Protein AF-A0A5K1A622-F1 (afdb_monomer)

Secondary structure (DSSP, 8-state):
-EEEETTEEEEE-PPPPBGGGGTT-TTEEEETTTEEEE-GGGBGGGT-SB------------B-TT--B--SHHHHHHHGGG-HHHHHTTHHHHHHHHHHHH-

Radius of gyration: 18.12 Å; Cα contacts (8 Å, |Δi|>4): 94; chains: 1; bounding box: 43×32×42 Å

Structure (mmCIF, N/CA/C/O backbone):
data_AF-A0A5K1A622-F1
#
_entry.id   AF-A0A5K1A622-F1
#
loop_
_atom_site.group_PDB
_atom_site.id
_atom_site.type_symbol
_atom_site.label_atom_id
_atom_site.label_alt_id
_atom_site.label_comp_id
_atom_site.label_asym_id
_atom_site.label_entity_id
_atom_site.label_seq_id
_atom_site.pdbx_PDB_ins_code
_atom_site.Car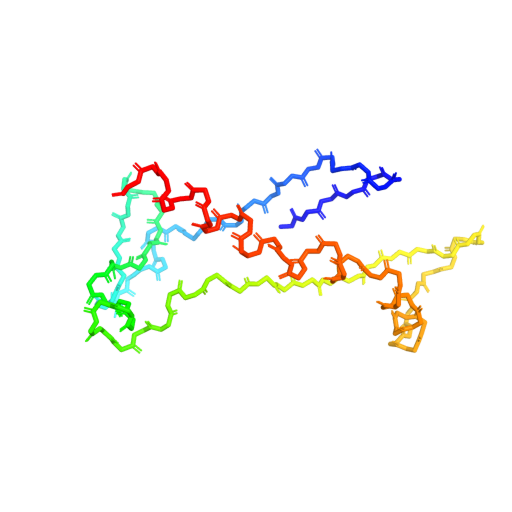tn_x
_atom_site.Cartn_y
_atom_site.Cartn_z
_atom_site.occupancy
_atom_site.B_iso_or_equiv
_atom_si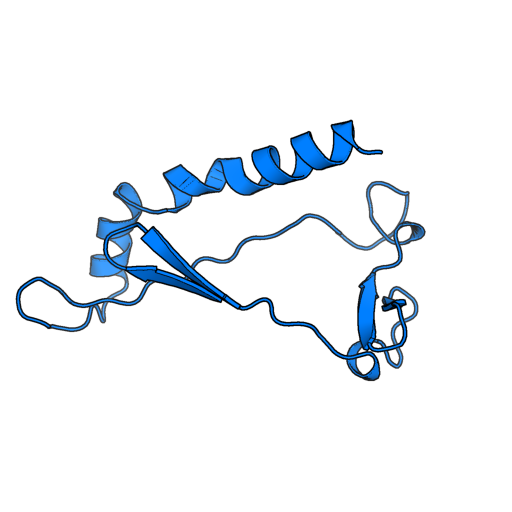te.auth_seq_id
_atom_site.auth_comp_id
_atom_site.auth_asym_id
_atom_site.auth_atom_id
_atom_site.pdbx_PDB_model_num
ATOM 1 N N . VAL A 1 1 ? -0.057 -6.546 -6.946 1.00 70.56 1 VAL A N 1
ATOM 2 C CA . VAL A 1 1 ? 0.964 -6.660 -8.008 1.00 70.56 1 VAL A CA 1
ATOM 3 C C . VAL A 1 1 ? 0.631 -5.657 -9.093 1.00 70.56 1 VAL A C 1
ATOM 5 O O . VAL A 1 1 ? -0.508 -5.633 -9.533 1.00 70.56 1 VAL A O 1
ATOM 8 N N . LEU A 1 2 ? 1.583 -4.806 -9.462 1.00 72.56 2 LEU A N 1
ATOM 9 C CA . LEU A 1 2 ? 1.445 -3.869 -10.575 1.00 72.56 2 LEU A CA 1
ATOM 10 C C . LEU A 1 2 ? 2.355 -4.360 -11.699 1.00 72.56 2 LEU A C 1
ATOM 12 O O . LEU A 1 2 ? 3.555 -4.511 -11.480 1.00 72.56 2 LEU A O 1
ATOM 16 N N . GLU A 1 3 ? 1.792 -4.643 -12.864 1.00 71.94 3 GLU A N 1
ATOM 17 C CA . GLU A 1 3 ? 2.535 -5.100 -14.034 1.00 71.94 3 GLU A CA 1
ATOM 18 C C . GLU A 1 3 ? 2.676 -3.951 -15.023 1.00 71.94 3 GLU A C 1
ATOM 20 O O . GLU A 1 3 ? 1.680 -3.349 -15.425 1.00 71.94 3 GLU A O 1
ATOM 25 N N . PHE A 1 4 ? 3.907 -3.657 -15.433 1.00 69.00 4 PHE A N 1
ATOM 26 C CA . PHE A 1 4 ? 4.200 -2.600 -16.391 1.00 69.00 4 PHE A CA 1
ATOM 27 C C . PHE A 1 4 ? 4.897 -3.178 -17.613 1.00 69.00 4 PHE A C 1
ATOM 29 O O . PHE A 1 4 ? 5.867 -3.921 -17.490 1.00 69.00 4 PHE A O 1
ATOM 36 N N . GLN A 1 5 ? 4.472 -2.749 -18.796 1.00 72.12 5 GLN A N 1
ATOM 37 C CA . GLN A 1 5 ? 5.152 -3.038 -20.051 1.00 72.12 5 GLN A CA 1
ATOM 38 C C . GLN A 1 5 ? 5.649 -1.724 -20.646 1.00 72.12 5 GLN A C 1
ATOM 40 O O . GLN A 1 5 ? 4.861 -0.818 -20.918 1.00 72.12 5 GLN A O 1
ATOM 45 N N . LYS A 1 6 ? 6.973 -1.595 -20.812 1.00 72.62 6 LYS A N 1
ATOM 46 C CA . LYS A 1 6 ? 7.627 -0.368 -21.313 1.00 72.62 6 LYS A CA 1
ATOM 47 C C . LYS A 1 6 ? 7.159 0.905 -20.577 1.00 72.62 6 LYS A C 1
ATOM 49 O O . LYS A 1 6 ? 6.876 1.925 -21.196 1.00 72.62 6 LYS A O 1
ATOM 54 N N . GLY A 1 7 ? 7.023 0.818 -19.252 1.00 64.94 7 GLY A N 1
ATOM 55 C CA . GLY A 1 7 ? 6.583 1.928 -18.398 1.00 64.94 7 GLY A CA 1
ATOM 56 C C . GLY A 1 7 ? 5.073 2.197 -18.384 1.00 64.94 7 GLY A C 1
ATOM 57 O O . GLY A 1 7 ? 4.629 3.069 -17.645 1.00 64.94 7 GLY A O 1
ATOM 58 N N . ARG A 1 8 ? 4.261 1.452 -19.145 1.00 68.25 8 ARG A N 1
ATOM 59 C CA . ARG A 1 8 ? 2.794 1.557 -19.118 1.00 68.25 8 ARG A CA 1
ATOM 60 C C . ARG A 1 8 ? 2.200 0.467 -18.236 1.00 68.25 8 ARG A C 1
ATOM 62 O O . ARG A 1 8 ? 2.494 -0.706 -18.465 1.00 68.25 8 ARG A O 1
ATOM 69 N N . LEU A 1 9 ? 1.366 0.848 -17.266 1.00 71.12 9 LEU A N 1
ATOM 70 C CA . LEU A 1 9 ? 0.627 -0.096 -16.423 1.00 71.12 9 LEU A CA 1
ATOM 71 C C . LEU A 1 9 ? -0.279 -0.955 -17.312 1.00 71.12 9 LEU A C 1
ATOM 73 O O . LEU A 1 9 ? -1.103 -0.415 -18.042 1.00 71.12 9 LEU A O 1
ATOM 77 N N . GLN A 1 10 ? -0.095 -2.269 -17.257 1.00 82.56 10 GLN A N 1
ATOM 78 C CA . GLN A 1 10 ? -0.913 -3.249 -17.968 1.00 82.56 10 GLN A CA 1
ATOM 79 C C . GLN A 1 10 ? -1.941 -3.861 -17.027 1.00 82.56 10 GLN A C 1
ATOM 81 O O . GLN A 1 10 ? -3.129 -3.848 -17.325 1.00 82.56 10 GLN A O 1
ATOM 86 N N . ASN A 1 11 ? -1.494 -4.337 -15.863 1.00 73.62 11 ASN A N 1
ATOM 87 C CA . ASN A 1 11 ? -2.361 -5.007 -14.905 1.00 73.62 11 ASN A CA 1
ATOM 88 C C . ASN A 1 11 ? -2.141 -4.475 -13.490 1.00 73.62 11 ASN A C 1
ATOM 90 O O . ASN A 1 11 ? -1.010 -4.277 -13.039 1.00 73.62 11 ASN A O 1
ATOM 94 N N . LEU A 1 12 ? -3.245 -4.287 -12.768 1.00 78.88 12 LEU A N 1
ATOM 95 C CA . LEU A 1 12 ? -3.261 -3.999 -11.340 1.00 78.88 12 LEU A CA 1
ATOM 96 C C . LEU A 1 12 ? -3.997 -5.134 -10.637 1.00 78.88 12 LEU A C 1
ATOM 98 O O . LEU A 1 12 ? -5.218 -5.236 -10.687 1.00 78.88 12 LEU A O 1
ATOM 102 N N . TYR A 1 13 ? -3.238 -5.982 -9.954 1.00 74.56 13 TYR A N 1
ATOM 103 C CA . TYR A 1 13 ? -3.774 -7.044 -9.116 1.00 74.56 13 TYR A CA 1
ATOM 104 C C . TYR A 1 13 ? -3.783 -6.583 -7.665 1.00 74.56 13 TYR A C 1
ATOM 106 O O . TYR A 1 13 ? -2.727 -6.450 -7.035 1.00 74.56 13 TYR A O 1
ATOM 114 N N . TRP A 1 14 ? -4.969 -6.361 -7.115 1.00 73.06 14 TRP A N 1
ATOM 115 C CA . TRP A 1 14 ? -5.133 -6.092 -5.694 1.00 73.06 14 TRP A CA 1
ATOM 116 C C . TRP A 1 14 ? -5.430 -7.399 -4.961 1.00 73.06 14 TRP A C 1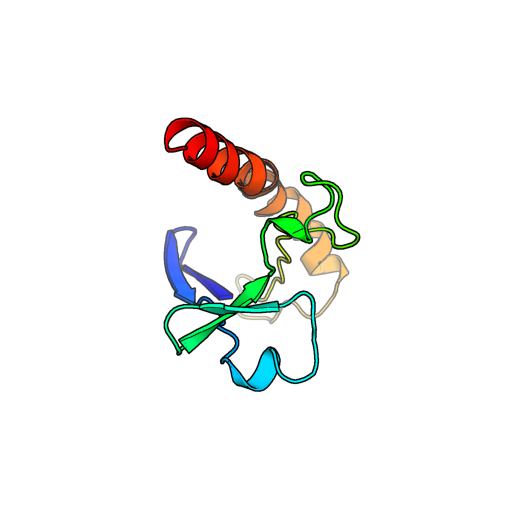
ATOM 118 O O . TRP A 1 14 ? -6.431 -8.059 -5.245 1.00 73.06 14 TRP A O 1
ATOM 128 N N . LYS A 1 15 ? -4.558 -7.797 -4.025 1.00 71.31 15 LYS A N 1
ATOM 129 C CA . LYS A 1 15 ? -4.853 -8.947 -3.168 1.00 71.31 15 LYS A CA 1
ATOM 130 C C . LYS A 1 15 ? -5.917 -8.515 -2.167 1.00 71.31 15 LYS A C 1
ATOM 132 O O . LYS A 1 15 ? -5.683 -7.620 -1.361 1.00 71.31 15 LYS A O 1
ATOM 137 N N . ARG A 1 16 ? -7.075 -9.161 -2.240 1.00 76.62 16 ARG A N 1
ATOM 138 C CA . ARG A 1 16 ? -8.142 -9.023 -1.255 1.00 76.62 16 ARG A CA 1
ATOM 139 C C . ARG A 1 16 ? -8.054 -10.192 -0.293 1.00 76.62 16 ARG A C 1
ATOM 141 O O . ARG A 1 16 ? -7.991 -11.342 -0.725 1.00 76.62 16 ARG A O 1
ATOM 148 N N . ASP A 1 17 ? -8.001 -9.891 0.995 1.00 83.25 17 ASP A N 1
ATOM 149 C CA . ASP A 1 17 ? -8.094 -10.916 2.023 1.00 83.25 17 ASP A CA 1
ATOM 150 C C . ASP A 1 17 ? -9.574 -11.187 2.291 1.00 83.25 17 ASP A C 1
ATOM 152 O O . ASP A 1 17 ? -10.326 -10.264 2.593 1.00 83.25 17 ASP A O 1
ATOM 156 N N . GLY A 1 18 ? -9.996 -12.447 2.177 1.00 90.25 18 GLY A N 1
ATOM 157 C CA . GLY A 1 18 ? -11.379 -12.832 2.448 1.00 90.25 18 GLY A CA 1
ATOM 158 C C . GLY A 1 18 ? -11.748 -12.679 3.926 1.00 90.25 18 GLY A C 1
ATOM 159 O O . GLY A 1 18 ? -10.875 -12.633 4.795 1.00 90.25 18 GLY A O 1
ATOM 160 N N . CYS A 1 19 ? -13.042 -12.684 4.249 1.00 91.12 19 CYS A N 1
ATOM 161 C CA . CYS A 1 19 ? -13.510 -12.526 5.633 1.00 91.12 19 CYS A CA 1
ATOM 162 C C . CYS A 1 19 ? -12.969 -13.565 6.632 1.00 91.12 19 CYS A C 1
ATOM 164 O O . CYS A 1 19 ? -12.887 -13.273 7.825 1.00 91.12 19 CYS A O 1
ATOM 166 N N . ALA A 1 20 ? -12.512 -14.735 6.175 1.00 91.19 20 ALA A N 1
ATOM 167 C CA . ALA A 1 20 ? -11.802 -15.694 7.025 1.00 91.19 20 ALA A CA 1
ATOM 168 C C . ALA A 1 20 ? -10.552 -15.080 7.692 1.00 91.19 20 ALA A C 1
ATOM 170 O O . ALA A 1 20 ? -10.272 -15.359 8.857 1.00 91.19 20 ALA A O 1
ATOM 171 N N . SER A 1 21 ? -9.854 -14.167 7.008 1.00 89.38 21 SER A N 1
ATOM 172 C CA . SER A 1 21 ? -8.664 -13.471 7.518 1.00 89.38 21 SER A CA 1
ATOM 173 C C . SER A 1 21 ? -8.952 -12.515 8.687 1.00 89.38 21 SER A C 1
ATOM 175 O O . SER A 1 21 ? -8.016 -12.116 9.393 1.00 89.38 21 SER A O 1
ATOM 177 N N . CYS A 1 22 ? -10.225 -12.158 8.898 1.00 89.75 22 CYS A N 1
ATOM 178 C CA . CYS A 1 22 ? -10.701 -11.328 10.009 1.00 89.75 22 CYS A CA 1
ATOM 179 C C . CYS A 1 22 ? -11.013 -12.139 11.272 1.00 89.75 22 CYS A C 1
ATOM 181 O O . CYS A 1 22 ? -11.145 -11.554 12.349 1.00 89.75 22 CYS A O 1
ATOM 183 N N . SER A 1 23 ? -11.162 -13.462 11.157 1.00 87.81 23 SER A N 1
ATOM 184 C CA . SER A 1 23 ? -11.583 -14.306 12.274 1.00 87.81 23 SER A CA 1
ATOM 185 C C . SER A 1 23 ? -10.610 -14.197 13.453 1.00 87.81 23 SER A C 1
ATOM 187 O O . SER A 1 23 ? -9.392 -14.170 13.274 1.00 87.81 23 SER A O 1
ATOM 189 N N . GLY A 1 24 ? -11.151 -14.069 14.667 1.00 86.12 24 GLY A N 1
ATOM 190 C CA . GLY A 1 24 ? -10.372 -13.919 15.901 1.00 86.12 24 GLY A CA 1
ATOM 191 C C . GLY A 1 24 ? -9.698 -12.555 16.105 1.00 86.12 24 GLY A C 1
ATOM 192 O O . GLY A 1 24 ? -9.052 -12.353 17.131 1.00 86.12 24 GLY A O 1
ATOM 193 N N . LYS A 1 25 ? -9.848 -11.592 15.182 1.00 87.81 25 LYS A N 1
ATOM 194 C CA . LYS A 1 25 ? -9.220 -10.264 15.289 1.00 87.81 25 LYS A CA 1
ATOM 195 C C . LYS A 1 25 ? -10.262 -9.175 15.543 1.00 87.81 25 LYS A C 1
ATOM 197 O O . LYS A 1 25 ? -10.958 -8.731 14.635 1.00 87.81 25 LYS A O 1
ATOM 202 N N . SER A 1 26 ? -10.314 -8.659 16.770 1.00 86.25 26 SER A N 1
ATOM 203 C CA . SER A 1 26 ? -11.290 -7.633 17.192 1.00 86.25 26 SER A CA 1
ATOM 204 C C . SER A 1 26 ? -11.181 -6.294 16.439 1.00 86.25 26 SER A C 1
ATOM 206 O O . SER A 1 26 ? -12.166 -5.549 16.338 1.00 86.25 26 SER A O 1
ATOM 208 N N . ASN A 1 27 ? -10.000 -6.002 15.884 1.00 88.94 27 ASN A N 1
ATOM 209 C CA . ASN A 1 27 ? -9.716 -4.773 15.141 1.00 88.94 27 ASN A CA 1
ATOM 210 C C . ASN A 1 27 ? -10.211 -4.786 13.688 1.00 88.94 27 ASN A C 1
ATOM 212 O O . ASN A 1 27 ? -10.261 -3.734 13.050 1.00 88.94 27 ASN A O 1
ATOM 216 N N . PHE A 1 28 ? -10.578 -5.958 13.175 1.00 90.50 28 PHE A N 1
ATOM 217 C CA . PHE A 1 28 ? -10.971 -6.139 11.787 1.00 90.50 28 PHE A CA 1
ATOM 218 C C . PHE A 1 28 ? -12.487 -6.345 11.662 1.00 90.50 28 PHE A C 1
ATOM 220 O O . PHE A 1 28 ? -13.186 -6.630 12.639 1.00 90.50 28 PHE A O 1
ATOM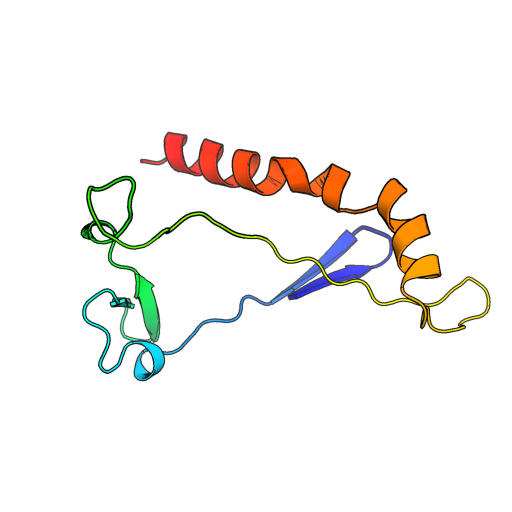 227 N N . VAL A 1 29 ? -13.011 -6.141 10.458 1.00 91.81 29 VAL A N 1
ATOM 228 C CA . VAL A 1 29 ? -14.418 -6.301 10.096 1.00 91.81 29 VAL A CA 1
ATOM 229 C C . VAL A 1 29 ? -14.522 -6.894 8.695 1.00 91.81 29 VAL A C 1
ATOM 231 O O . VAL A 1 29 ? -13.756 -6.539 7.803 1.00 91.81 29 VAL A O 1
ATOM 234 N N . CYS A 1 30 ? -15.474 -7.803 8.511 1.00 91.94 30 CYS A N 1
ATOM 235 C CA . CYS A 1 30 ? -15.841 -8.324 7.201 1.00 91.94 30 CYS A CA 1
ATOM 236 C C . C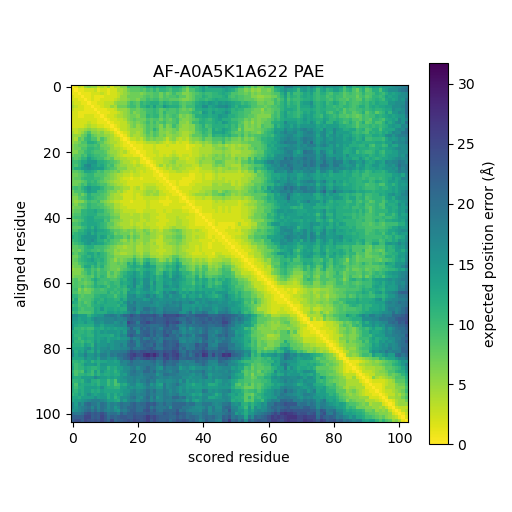YS A 1 30 ? -16.717 -7.287 6.485 1.00 91.94 30 CYS A C 1
ATOM 238 O O . CYS A 1 30 ? -17.880 -7.094 6.837 1.00 91.94 30 CYS A O 1
ATOM 240 N N . LEU A 1 31 ? -16.139 -6.583 5.518 1.00 89.44 31 LEU A N 1
ATOM 241 C CA . LEU A 1 31 ? -16.807 -5.585 4.699 1.00 89.44 31 LEU A CA 1
ATOM 242 C C . LEU A 1 31 ? -17.561 -6.279 3.556 1.00 89.44 31 LEU A C 1
ATOM 244 O O . LEU A 1 31 ? -16.994 -7.092 2.824 1.00 89.44 31 LEU A O 1
ATOM 248 N N . ASN A 1 32 ? -18.851 -5.963 3.413 1.00 88.75 32 ASN A N 1
ATOM 249 C CA . ASN A 1 32 ? -19.738 -6.486 2.363 1.00 88.75 32 ASN A CA 1
ATOM 250 C C . ASN A 1 32 ? -19.788 -8.023 2.256 1.00 88.75 32 ASN A C 1
ATOM 252 O O . ASN A 1 32 ? -20.082 -8.562 1.193 1.00 88.75 32 ASN A O 1
ATOM 256 N N . GLY A 1 33 ? -19.472 -8.746 3.336 1.00 87.56 33 GLY A N 1
ATOM 257 C CA . GLY A 1 33 ? -19.432 -10.211 3.319 1.00 87.56 33 GLY A CA 1
ATOM 258 C C . GLY A 1 33 ? -18.264 -10.812 2.523 1.00 87.56 33 GLY A C 1
ATOM 259 O O . GLY A 1 33 ? -18.212 -12.030 2.373 1.00 87.56 33 GLY A O 1
ATOM 260 N N . GLN A 1 34 ? -17.344 -9.993 2.004 1.00 88.06 34 GLN A N 1
ATOM 261 C CA . GLN A 1 34 ? -16.298 -10.434 1.077 1.00 88.06 34 GLN A CA 1
ATOM 262 C C . GLN A 1 34 ? -14.897 -10.116 1.586 1.00 88.06 34 GLN A C 1
ATOM 264 O O . GLN A 1 34 ? -14.061 -11.015 1.664 1.00 88.06 34 GLN A O 1
ATOM 269 N N . ASP A 1 35 ? -14.656 -8.865 1.975 1.00 89.44 35 ASP A N 1
ATOM 270 C CA . ASP A 1 35 ? -13.307 -8.353 2.191 1.00 89.44 35 ASP A CA 1
ATOM 271 C C . ASP A 1 35 ? -13.028 -8.119 3.675 1.00 89.44 35 ASP A C 1
ATOM 273 O O . ASP A 1 35 ? -13.834 -7.547 4.406 1.00 89.44 35 ASP A O 1
ATOM 277 N N . CYS A 1 36 ? -11.858 -8.537 4.141 1.00 90.56 36 CYS A N 1
ATOM 278 C CA . CYS A 1 36 ? -11.410 -8.257 5.491 1.00 90.56 36 CYS A CA 1
ATOM 279 C C . CYS A 1 36 ? -10.762 -6.868 5.570 1.00 90.56 36 CYS A C 1
ATOM 281 O O . CYS A 1 36 ? -9.725 -6.623 4.956 1.00 90.56 36 CYS A O 1
ATOM 283 N N . ALA A 1 37 ? -11.353 -5.966 6.351 1.00 89.25 37 ALA A N 1
ATOM 284 C CA . ALA A 1 37 ? -10.907 -4.583 6.500 1.00 89.25 37 ALA A CA 1
ATOM 285 C C . ALA A 1 37 ? -10.620 -4.226 7.964 1.00 89.25 37 ALA A C 1
ATOM 287 O O . ALA A 1 37 ? -11.116 -4.869 8.888 1.00 89.25 37 ALA A O 1
ATOM 288 N N . ILE A 1 38 ? -9.832 -3.175 8.195 1.00 89.50 38 ILE A N 1
ATOM 289 C CA . ILE A 1 38 ? -9.608 -2.618 9.536 1.00 89.50 38 ILE A CA 1
ATOM 290 C C . ILE A 1 38 ? -10.727 -1.622 9.849 1.00 89.50 38 ILE A C 1
ATOM 292 O O . ILE A 1 38 ? -11.067 -0.775 9.023 1.00 89.50 38 ILE A O 1
ATOM 296 N N . LYS A 1 39 ? -11.295 -1.698 11.057 1.00 88.25 39 LYS A N 1
ATOM 297 C CA . LYS A 1 39 ? -12.267 -0.702 11.529 1.00 88.25 39 LYS A CA 1
ATOM 298 C C . LYS A 1 39 ? -11.573 0.653 11.671 1.00 88.25 39 LYS A C 1
ATOM 300 O O . LYS A 1 39 ? -10.567 0.742 12.370 1.00 88.25 39 LYS A O 1
ATOM 305 N N . GLN A 1 40 ? -12.142 1.714 11.098 1.00 85.62 40 GLN A N 1
ATOM 306 C CA . GLN A 1 40 ? -11.556 3.061 11.181 1.00 85.62 40 GLN A CA 1
ATOM 307 C C . GLN A 1 40 ? -11.300 3.511 12.628 1.00 85.62 40 GLN A C 1
ATOM 309 O O . GLN A 1 40 ? -10.237 4.045 12.916 1.00 85.62 40 GLN A O 1
ATOM 314 N N . SER A 1 41 ? -12.199 3.194 13.568 1.00 87.88 41 SER A N 1
ATOM 315 C CA . SER A 1 41 ? -12.039 3.499 15.002 1.00 87.88 41 SER A CA 1
ATOM 316 C C . SER A 1 41 ? -10.855 2.800 15.684 1.00 87.88 41 SER A C 1
ATOM 318 O O . SER A 1 41 ? -10.546 3.072 16.840 1.00 87.88 41 SER A O 1
ATOM 320 N N . LYS A 1 42 ? -10.196 1.859 15.001 1.00 91.19 42 LYS A N 1
ATOM 321 C CA . LYS A 1 42 ? -9.002 1.162 15.491 1.00 91.19 42 LYS A CA 1
ATOM 322 C C . LYS A 1 42 ? -7.710 1.720 14.904 1.00 91.19 42 LYS A C 1
ATOM 324 O O . LYS A 1 42 ? -6.638 1.317 15.357 1.00 91.19 42 LYS A O 1
ATOM 329 N N . CYS A 1 43 ? -7.804 2.665 13.974 1.00 89.94 43 CYS A N 1
ATOM 330 C CA . CYS A 1 43 ? -6.666 3.357 13.394 1.00 89.94 43 CYS A CA 1
ATOM 331 C C . CYS A 1 43 ? -6.085 4.409 14.353 1.00 89.94 43 CYS A C 1
ATOM 333 O O . CYS A 1 43 ? -6.827 5.092 15.058 1.00 89.94 43 CYS A O 1
ATOM 335 N N . LYS A 1 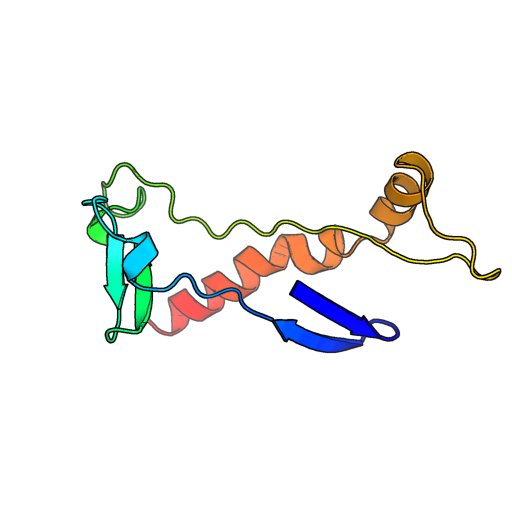44 ? -4.756 4.576 14.366 1.00 90.12 44 LYS A N 1
ATOM 336 C CA . LYS A 1 44 ? -4.030 5.521 15.240 1.00 90.12 44 LYS A CA 1
ATOM 337 C C . LYS A 1 44 ? -4.494 6.968 15.116 1.00 90.12 44 LYS A C 1
ATOM 339 O O . LYS A 1 44 ? -4.621 7.655 16.121 1.00 90.12 44 LYS A O 1
ATOM 344 N N . ASN A 1 45 ? -4.805 7.414 13.903 1.00 83.19 45 ASN A N 1
ATOM 345 C CA . ASN A 1 45 ? -5.356 8.747 13.643 1.00 83.19 45 ASN A CA 1
ATOM 346 C C . ASN A 1 45 ? -6.779 8.954 14.201 1.00 83.19 45 ASN A C 1
ATOM 348 O O . ASN A 1 45 ? -7.251 10.082 14.231 1.00 83.19 45 ASN A O 1
ATOM 352 N N . GLN A 1 46 ? -7.443 7.885 14.646 1.00 86.25 46 GLN A N 1
ATOM 353 C CA . GLN A 1 46 ? -8.775 7.878 15.259 1.00 86.25 46 GLN A CA 1
ATOM 354 C C . GLN A 1 46 ? -8.719 7.424 16.735 1.00 86.25 46 GLN A C 1
ATOM 356 O O . GLN A 1 46 ? -9.726 7.002 17.297 1.00 86.25 46 GLN A O 1
ATOM 361 N N . GLY A 1 47 ? -7.536 7.458 17.368 1.00 85.25 47 GLY A N 1
ATOM 362 C CA . GLY A 1 47 ? -7.341 7.072 18.774 1.00 85.25 47 GLY A CA 1
ATOM 363 C C . GLY A 1 47 ? -7.182 5.566 19.024 1.00 85.25 47 GLY A C 1
ATOM 364 O O . GLY A 1 47 ? -7.177 5.128 20.173 1.00 85.25 47 GLY A O 1
ATOM 365 N N . GLY A 1 48 ? -7.052 4.757 17.970 1.00 89.12 48 GLY A N 1
ATOM 366 C CA . GLY A 1 48 ? -6.847 3.313 18.072 1.00 89.12 48 GLY A CA 1
ATOM 367 C C . GLY A 1 48 ? -5.372 2.873 18.092 1.00 89.12 48 GLY A C 1
ATOM 368 O O . GLY A 1 48 ? -4.466 3.673 17.874 1.00 89.12 48 GLY A O 1
ATOM 369 N N . PRO A 1 49 ? -5.089 1.581 18.335 1.00 89.56 49 PRO A N 1
ATOM 370 C CA . PRO A 1 49 ? -3.714 1.084 18.442 1.00 89.56 49 PRO A CA 1
ATOM 371 C C . PRO A 1 49 ? -3.063 0.714 17.093 1.00 89.56 49 PRO A C 1
ATOM 373 O O . PRO A 1 49 ? -1.853 0.488 17.042 1.00 89.56 49 PRO A O 1
ATOM 376 N N . VAL A 1 50 ? -3.830 0.619 15.999 1.00 86.62 50 VAL A N 1
ATOM 377 C CA . VAL A 1 50 ? -3.366 0.072 14.711 1.00 86.62 50 VAL A CA 1
ATOM 378 C C . VAL A 1 50 ? -2.904 1.183 13.771 1.00 86.62 50 VAL A C 1
ATOM 380 O O . VAL A 1 50 ? -3.603 2.173 13.577 1.00 86.62 50 VAL A O 1
ATOM 383 N N . ASP A 1 51 ? -1.737 1.030 13.146 1.00 85.12 51 ASP A N 1
ATOM 384 C CA . ASP A 1 51 ? -1.342 1.920 12.051 1.00 85.12 51 ASP A CA 1
ATOM 385 C C . ASP A 1 51 ? -2.086 1.530 10.765 1.00 85.12 51 ASP A C 1
ATOM 387 O O . ASP A 1 51 ? -1.861 0.456 10.213 1.00 85.12 51 ASP A O 1
ATOM 391 N N . CYS A 1 52 ? -2.989 2.399 10.311 1.00 83.31 52 CYS A N 1
ATOM 392 C CA . CYS A 1 52 ? -3.756 2.222 9.074 1.00 83.31 52 CYS A CA 1
ATOM 393 C C . CYS A 1 52 ? -3.146 2.976 7.884 1.00 83.31 52 CYS A C 1
ATOM 395 O O . CYS A 1 52 ? -3.811 3.179 6.869 1.00 83.31 52 CYS A O 1
ATOM 397 N N . SER A 1 53 ? -1.900 3.435 8.005 1.00 76.31 53 SER A N 1
ATOM 398 C CA . SER A 1 53 ? -1.195 4.086 6.908 1.00 76.31 53 SER A CA 1
ATOM 399 C C . SER A 1 53 ? -1.027 3.139 5.723 1.00 76.31 53 SER A C 1
ATOM 401 O O . SER A 1 53 ? -0.579 2.004 5.875 1.00 76.31 53 SER A O 1
ATOM 403 N N . LEU A 1 54 ? -1.300 3.638 4.515 1.00 71.81 54 LEU A N 1
ATOM 404 C CA . LEU A 1 54 ? -0.964 2.922 3.288 1.00 71.81 54 LEU A CA 1
ATOM 405 C C . LEU A 1 54 ? 0.562 2.741 3.201 1.00 71.81 54 LEU A C 1
ATOM 407 O O . LEU A 1 54 ? 1.308 3.727 3.178 1.00 71.81 54 LEU A O 1
ATOM 411 N N . GLY A 1 55 ? 1.011 1.488 3.146 1.00 65.56 55 GLY A N 1
ATOM 412 C CA . GLY A 1 55 ? 2.390 1.107 2.854 1.00 65.56 55 GLY A CA 1
ATOM 413 C C . GLY A 1 55 ? 2.484 0.504 1.455 1.00 65.56 55 GLY A C 1
ATOM 414 O O . GLY A 1 55 ? 1.713 -0.388 1.114 1.00 65.56 55 GLY A O 1
ATOM 415 N N . ILE A 1 56 ? 3.426 0.980 0.642 1.00 66.12 56 ILE A N 1
ATOM 416 C CA . ILE A 1 56 ? 3.683 0.438 -0.697 1.00 66.12 56 ILE A CA 1
ATOM 417 C C . ILE A 1 56 ? 5.020 -0.299 -0.651 1.00 66.12 56 ILE A C 1
ATOM 419 O O . ILE A 1 56 ? 6.061 0.308 -0.409 1.00 66.12 56 ILE A O 1
ATOM 423 N N . GLN A 1 57 ? 4.991 -1.609 -0.891 1.00 62.44 57 GLN A N 1
ATOM 424 C CA . GLN A 1 57 ? 6.192 -2.419 -1.077 1.00 62.44 57 GLN A CA 1
ATOM 425 C C . GLN A 1 57 ? 6.403 -2.648 -2.574 1.00 62.44 57 GLN A C 1
ATOM 427 O O . GLN A 1 57 ? 5.534 -3.187 -3.257 1.00 62.44 57 GLN A O 1
ATOM 432 N N . LEU A 1 58 ? 7.554 -2.211 -3.085 1.00 64.12 58 LEU A N 1
ATOM 433 C CA . LEU A 1 58 ? 7.957 -2.405 -4.475 1.00 64.12 58 LEU A CA 1
ATOM 434 C C . LEU A 1 58 ? 9.030 -3.494 -4.527 1.00 64.12 58 LEU A C 1
ATOM 436 O O . LEU A 1 58 ? 10.003 -3.442 -3.778 1.00 64.12 58 LEU A O 1
ATOM 440 N N . THR A 1 59 ? 8.853 -4.458 -5.425 1.00 63.34 59 THR A N 1
ATOM 441 C CA . THR A 1 59 ? 9.859 -5.472 -5.755 1.00 63.34 59 THR A CA 1
ATOM 442 C C . THR A 1 59 ? 10.174 -5.388 -7.245 1.00 63.34 59 THR A C 1
ATOM 444 O O . THR A 1 59 ? 9.290 -5.062 -8.041 1.00 63.34 59 THR A O 1
ATOM 447 N N . PHE A 1 60 ? 11.430 -5.632 -7.615 1.00 66.75 60 PHE A N 1
ATOM 448 C CA . PHE A 1 60 ? 11.908 -5.520 -8.991 1.00 66.75 60 PHE A CA 1
ATOM 449 C C . PHE A 1 60 ? 12.311 -6.896 -9.503 1.00 66.75 60 PHE A C 1
ATOM 451 O O . PHE A 1 60 ? 12.996 -7.648 -8.818 1.00 66.75 60 PHE A O 1
ATOM 458 N N . SER A 1 61 ? 11.903 -7.194 -10.728 1.00 67.94 61 SER A N 1
ATOM 459 C CA . SER A 1 61 ? 12.404 -8.323 -11.502 1.00 67.94 61 SER A CA 1
ATOM 460 C C . SER A 1 61 ? 12.482 -7.883 -12.958 1.00 67.94 61 SER A C 1
ATOM 462 O O . SER A 1 61 ? 11.706 -7.031 -13.395 1.00 67.94 61 SER A O 1
ATOM 464 N N . GLY A 1 62 ? 13.460 -8.394 -13.690 1.00 73.00 62 GLY A N 1
ATOM 465 C CA . GLY A 1 62 ? 13.674 -8.012 -15.075 1.00 73.00 62 GLY A CA 1
ATOM 466 C C . GLY A 1 62 ? 14.915 -8.669 -15.646 1.00 73.00 62 GLY A C 1
ATOM 467 O O . GLY A 1 62 ? 15.653 -9.354 -14.936 1.00 73.00 62 GLY A O 1
ATOM 468 N N . THR A 1 63 ? 15.128 -8.438 -16.934 1.00 76.44 63 THR A N 1
ATOM 469 C CA . THR A 1 63 ? 16.311 -8.884 -17.660 1.00 76.44 63 THR A CA 1
ATOM 470 C C . THR A 1 63 ? 17.035 -7.696 -18.281 1.00 76.44 63 THR A C 1
ATOM 472 O O . THR A 1 63 ? 16.413 -6.670 -18.569 1.00 76.44 63 THR A O 1
ATOM 475 N N . ASP A 1 64 ? 18.336 -7.824 -18.513 1.00 76.06 64 ASP A N 1
ATOM 476 C CA . ASP A 1 64 ? 19.097 -6.843 -19.283 1.00 76.06 64 ASP A CA 1
ATOM 477 C C . ASP A 1 64 ? 18.808 -6.937 -20.802 1.00 76.06 64 ASP A C 1
ATOM 479 O O . ASP A 1 64 ? 17.951 -7.702 -21.257 1.00 76.06 64 ASP A O 1
ATOM 483 N N . LYS A 1 65 ? 19.535 -6.152 -21.613 1.00 80.69 65 LYS A N 1
ATOM 484 C CA . LYS A 1 65 ? 19.406 -6.148 -23.086 1.00 80.69 65 LYS A CA 1
ATOM 485 C C . LYS A 1 65 ? 19.787 -7.480 -23.753 1.00 80.69 65 LYS A C 1
ATOM 487 O O . LYS A 1 65 ? 19.503 -7.662 -24.933 1.00 80.69 65 LYS A O 1
ATOM 492 N N . HIS A 1 66 ? 20.451 -8.371 -23.022 1.00 87.38 66 HIS A N 1
ATOM 493 C CA . HIS A 1 66 ? 20.856 -9.706 -23.451 1.00 87.38 66 HIS A CA 1
ATOM 494 C C . HIS A 1 66 ? 19.965 -10.801 -22.849 1.00 87.38 66 HIS A C 1
ATOM 496 O O . HIS A 1 66 ? 20.305 -11.977 -22.938 1.00 87.38 66 HIS A O 1
ATOM 502 N N . TYR A 1 67 ? 18.817 -10.429 -22.271 1.00 78.88 67 TYR A N 1
ATOM 503 C CA . TYR A 1 67 ? 17.872 -11.336 -21.617 1.00 78.88 67 TYR A CA 1
ATOM 504 C C . TYR A 1 67 ? 18.430 -12.043 -20.370 1.00 78.88 67 TYR A C 1
ATOM 506 O O . TYR A 1 67 ? 17.839 -13.014 -19.897 1.00 78.88 67 TYR A O 1
ATOM 514 N N . ALA A 1 68 ? 19.522 -11.545 -19.783 1.00 81.81 68 ALA A N 1
ATOM 515 C CA . ALA A 1 68 ? 20.046 -12.072 -18.530 1.00 81.81 68 ALA A CA 1
ATOM 516 C C . ALA A 1 68 ? 19.220 -11.545 -17.352 1.00 81.81 68 ALA A C 1
ATOM 518 O O . ALA A 1 68 ? 19.023 -10.337 -17.217 1.00 81.81 68 ALA A O 1
ATOM 519 N N . ALA A 1 69 ? 18.723 -12.449 -16.503 1.00 81.06 69 ALA A N 1
ATOM 520 C CA . ALA A 1 69 ? 17.961 -12.083 -15.314 1.00 81.06 69 ALA A CA 1
ATOM 521 C C . ALA A 1 69 ? 18.822 -11.283 -14.327 1.00 81.06 69 ALA A C 1
ATOM 523 O O . ALA A 1 69 ? 19.955 -11.658 -14.023 1.00 81.06 69 ALA A O 1
ATOM 524 N N . LEU A 1 70 ? 18.253 -10.199 -13.802 1.00 76.50 70 LEU A N 1
ATOM 525 C CA . LEU A 1 70 ? 18.871 -9.380 -12.763 1.00 76.50 70 LEU A CA 1
ATOM 526 C C . LEU A 1 70 ? 18.812 -10.146 -11.436 1.00 76.50 70 LEU A C 1
ATOM 528 O O . LEU A 1 70 ? 17.793 -10.126 -10.745 1.00 76.50 70 LEU A O 1
ATOM 532 N N . ASN A 1 71 ? 19.891 -10.854 -11.107 1.00 69.75 71 ASN A N 1
ATOM 533 C CA . ASN A 1 71 ? 19.934 -11.785 -9.977 1.00 69.75 71 ASN A CA 1
ATOM 534 C C . ASN A 1 71 ? 20.661 -11.224 -8.751 1.00 69.75 71 ASN 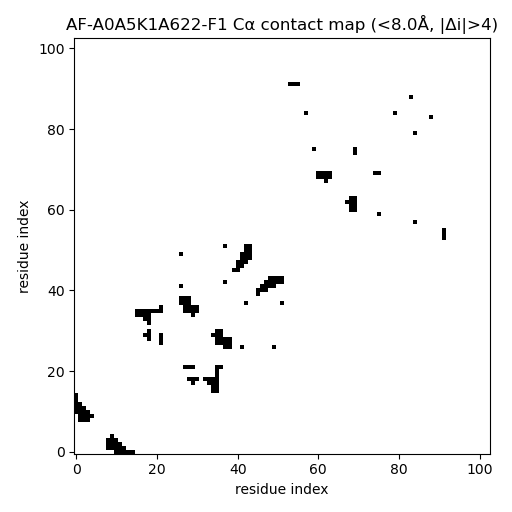A C 1
ATOM 536 O O . ASN A 1 71 ? 20.555 -11.799 -7.667 1.00 69.75 71 ASN A O 1
ATOM 540 N N . SER A 1 72 ? 21.395 -10.114 -8.878 1.00 72.75 72 SER A N 1
ATOM 541 C CA . SER A 1 72 ? 22.086 -9.510 -7.740 1.00 72.75 72 SER A CA 1
ATOM 542 C C . SER A 1 72 ? 21.368 -8.269 -7.212 1.00 72.75 72 SER A C 1
ATOM 544 O O . SER A 1 72 ? 20.874 -7.413 -7.951 1.00 72.75 72 SER A O 1
ATOM 546 N N . TRP A 1 73 ? 21.386 -8.113 -5.886 1.00 65.06 73 TRP A N 1
ATOM 547 C CA . TRP A 1 73 ? 20.889 -6.901 -5.236 1.00 65.06 73 TRP A CA 1
ATOM 548 C C . TRP A 1 73 ? 21.62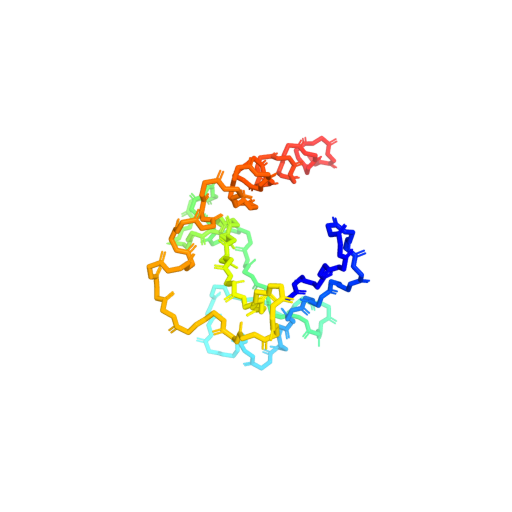0 -5.639 -5.730 1.00 65.06 73 TRP A C 1
ATOM 550 O O . TRP A 1 73 ? 21.042 -4.558 -5.696 1.00 65.06 73 TRP A O 1
ATOM 560 N N . TYR A 1 74 ? 22.873 -5.767 -6.189 1.00 67.50 74 TYR A N 1
ATOM 561 C CA . TYR A 1 74 ? 23.709 -4.663 -6.668 1.00 67.50 74 TYR A CA 1
ATOM 562 C C . TYR A 1 74 ? 23.227 -4.131 -8.023 1.00 67.50 74 TYR A C 1
ATOM 564 O O . TYR A 1 74 ? 23.094 -2.919 -8.198 1.00 67.50 74 TYR A O 1
ATOM 572 N N . GLU A 1 75 ? 22.891 -5.030 -8.951 1.00 70.31 75 GLU A N 1
ATOM 573 C CA . GLU A 1 75 ? 22.269 -4.682 -10.235 1.00 70.31 75 GLU A CA 1
ATOM 574 C C . GLU A 1 75 ? 20.918 -3.990 -10.009 1.00 70.31 75 GLU A C 1
ATOM 576 O O . GLU A 1 75 ? 20.652 -2.927 -10.572 1.00 70.31 75 GLU A O 1
ATOM 581 N N . VAL A 1 76 ? 20.105 -4.519 -9.087 1.00 67.25 76 VAL A N 1
ATOM 582 C CA . VAL A 1 76 ? 18.824 -3.912 -8.691 1.00 67.25 76 VAL A CA 1
ATOM 583 C C . VAL A 1 76 ? 19.024 -2.558 -7.990 1.00 67.25 76 VAL A C 1
ATOM 585 O O . VAL A 1 76 ? 18.267 -1.615 -8.228 1.00 67.25 76 VAL A O 1
ATOM 588 N N . LYS A 1 77 ? 20.062 -2.406 -7.155 1.00 71.00 77 LYS A N 1
ATOM 589 C CA . LYS A 1 77 ? 20.390 -1.145 -6.465 1.00 71.00 77 LYS A CA 1
ATOM 590 C C . LYS A 1 77 ? 20.738 -0.037 -7.456 1.00 71.00 77 LYS A C 1
ATOM 592 O O . LYS A 1 77 ? 20.297 1.092 -7.266 1.00 71.00 77 LYS A O 1
ATOM 597 N N . ASN A 1 78 ? 21.469 -0.349 -8.522 1.00 70.88 78 ASN A N 1
ATOM 598 C CA . ASN A 1 78 ? 21.804 0.623 -9.564 1.00 70.88 78 ASN A CA 1
ATOM 599 C C . ASN A 1 78 ? 20.583 1.035 -10.397 1.00 70.88 78 ASN A C 1
ATOM 601 O O . ASN A 1 78 ? 20.544 2.145 -10.917 1.00 70.88 78 ASN A O 1
ATOM 605 N N . LEU A 1 79 ? 19.543 0.200 -10.466 1.00 66.81 79 LEU A N 1
ATOM 606 C CA . LEU A 1 79 ? 18.245 0.589 -11.026 1.00 66.81 79 LEU A CA 1
ATOM 607 C C . LEU A 1 79 ? 17.408 1.426 -10.052 1.00 66.81 79 LEU A C 1
ATOM 609 O O . LEU A 1 79 ? 16.475 2.109 -10.473 1.00 66.81 79 LEU A O 1
ATOM 613 N N . LYS A 1 80 ? 17.765 1.453 -8.760 1.00 62.38 80 LYS A N 1
ATOM 614 C CA . LYS A 1 80 ? 17.065 2.251 -7.749 1.00 62.38 80 LYS A CA 1
ATOM 615 C C . LYS A 1 80 ? 17.108 3.755 -8.048 1.00 62.38 80 LYS A C 1
ATOM 617 O O . LYS A 1 80 ? 16.156 4.459 -7.730 1.00 62.38 80 LYS A O 1
ATOM 622 N N . GLN A 1 81 ? 18.157 4.256 -8.701 1.00 59.88 81 GLN A N 1
ATOM 623 C CA . GLN A 1 81 ? 18.244 5.668 -9.112 1.00 59.88 81 GLN A CA 1
ATOM 624 C C . GLN A 1 81 ? 17.231 6.041 -10.209 1.00 59.88 81 GLN A C 1
ATOM 626 O O . GLN A 1 81 ? 16.765 7.172 -10.260 1.00 59.88 81 GLN A O 1
ATOM 631 N N . TYR A 1 82 ? 16.834 5.066 -11.030 1.00 59.59 82 TYR A N 1
ATOM 632 C CA . TYR A 1 82 ? 15.742 5.177 -12.000 1.00 59.59 82 TYR A CA 1
ATOM 633 C C . TYR A 1 82 ? 14.419 4.675 -11.420 1.00 59.59 82 TYR A C 1
ATOM 635 O O . TYR A 1 82 ? 13.445 4.490 -12.151 1.00 59.59 82 TYR A O 1
ATOM 643 N N . SER A 1 83 ? 14.387 4.359 -10.120 1.00 57.12 83 SER A N 1
ATOM 644 C CA . SER A 1 83 ? 13.277 3.594 -9.590 1.00 57.12 83 SER A CA 1
ATOM 645 C C . SER A 1 83 ? 11.994 4.385 -9.602 1.00 57.12 83 SER A C 1
ATOM 647 O O . SER A 1 83 ? 11.905 5.560 -9.248 1.00 57.12 83 SER A O 1
ATOM 649 N N . LEU A 1 84 ? 10.960 3.598 -9.832 1.00 56.94 84 LEU A N 1
ATOM 650 C CA . LEU A 1 84 ? 9.594 3.855 -9.451 1.00 56.94 84 LEU A CA 1
ATOM 651 C C . LEU A 1 84 ? 9.432 4.367 -8.002 1.00 56.94 84 LEU A C 1
ATOM 653 O O . LEU A 1 84 ? 8.377 4.901 -7.709 1.00 56.94 84 LEU A O 1
ATOM 657 N N . TYR A 1 85 ? 10.428 4.289 -7.099 1.00 60.78 85 TYR A N 1
ATOM 658 C CA . TYR A 1 85 ? 10.365 5.016 -5.822 1.00 60.78 85 TYR A CA 1
ATOM 659 C C . TYR A 1 85 ? 10.310 6.529 -6.041 1.00 60.78 85 TYR A C 1
ATOM 661 O O . TYR A 1 85 ? 9.506 7.180 -5.401 1.00 60.78 85 TYR A O 1
ATOM 669 N N . GLY A 1 86 ? 11.091 7.109 -6.957 1.00 61.88 86 GLY A N 1
ATOM 670 C CA . GLY A 1 86 ? 10.956 8.532 -7.292 1.00 61.88 86 GLY A CA 1
ATOM 671 C C . GLY A 1 86 ? 9.589 8.863 -7.905 1.00 61.88 86 GLY A C 1
ATOM 672 O O . GLY A 1 86 ? 9.026 9.915 -7.625 1.00 61.88 86 GLY A O 1
ATOM 673 N N . LEU A 1 87 ? 9.024 7.932 -8.684 1.00 62.97 87 LEU A N 1
ATOM 674 C CA . LEU A 1 87 ? 7.710 8.081 -9.323 1.00 62.97 87 LEU A CA 1
ATOM 675 C C . LEU A 1 87 ? 6.533 7.853 -8.356 1.00 62.97 87 LEU A C 1
ATOM 677 O O . LEU A 1 87 ? 5.472 8.444 -8.537 1.00 62.97 87 LEU A O 1
ATOM 681 N N . TYR A 1 88 ? 6.704 7.017 -7.327 1.00 61.59 88 TYR A N 1
ATOM 682 C CA . TYR A 1 88 ? 5.640 6.588 -6.414 1.00 61.59 88 TYR A CA 1
ATOM 683 C C . TYR A 1 88 ? 5.865 6.955 -4.947 1.00 61.59 88 TYR A C 1
ATOM 685 O O . TYR A 1 88 ? 4.993 6.684 -4.125 1.00 61.59 88 TYR A O 1
ATOM 693 N N . SER A 1 89 ? 6.966 7.611 -4.584 1.00 67.62 89 SER A N 1
ATOM 694 C CA . SER A 1 89 ? 7.171 8.165 -3.235 1.00 67.62 89 SER A CA 1
ATOM 695 C C . SER A 1 89 ? 6.031 9.114 -2.873 1.00 67.62 89 SER A C 1
ATOM 697 O O . SER A 1 89 ? 5.503 9.068 -1.764 1.00 67.62 89 SER A O 1
ATOM 699 N N . ASN A 1 90 ? 5.578 9.887 -3.861 1.00 65.31 90 ASN A N 1
ATOM 700 C CA . ASN A 1 90 ? 4.422 10.762 -3.754 1.00 65.31 90 ASN A CA 1
ATOM 701 C C . ASN A 1 90 ? 3.086 10.047 -3.982 1.00 65.31 90 ASN A C 1
ATOM 703 O O . ASN A 1 90 ? 2.062 10.640 -3.677 1.00 65.31 90 ASN A O 1
ATOM 707 N N . LEU A 1 91 ? 3.051 8.792 -4.453 1.00 69.62 91 LEU A N 1
ATOM 708 C CA . LEU A 1 91 ? 1.796 8.084 -4.748 1.00 69.62 91 LEU A CA 1
ATOM 709 C C . LEU A 1 91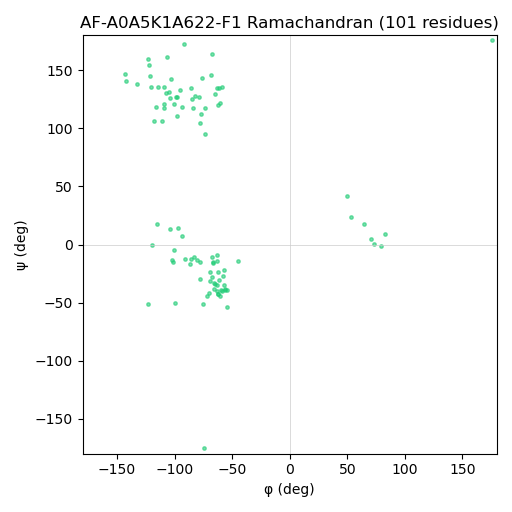 ? 0.904 7.982 -3.513 1.00 69.62 91 LEU A C 1
ATOM 711 O O . LEU A 1 91 ? -0.301 8.180 -3.625 1.00 69.62 91 LEU A O 1
ATOM 715 N N . LYS A 1 92 ? 1.493 7.729 -2.334 1.00 66.50 92 LYS A N 1
ATOM 716 C CA . LYS A 1 92 ? 0.751 7.758 -1.067 1.00 66.50 92 LYS A CA 1
ATOM 717 C C . LYS A 1 92 ? 0.032 9.097 -0.912 1.00 66.50 92 LYS A C 1
ATOM 719 O O . LYS A 1 92 ? -1.182 9.098 -0.766 1.00 66.50 92 LYS A O 1
ATOM 724 N N . ASN A 1 93 ? 0.767 10.205 -1.028 1.00 68.56 93 ASN A N 1
ATOM 725 C CA . ASN A 1 93 ? 0.217 11.555 -0.915 1.00 68.56 93 ASN A CA 1
ATOM 726 C C . ASN A 1 93 ? -0.814 11.854 -2.011 1.00 68.56 93 ASN A C 1
ATOM 728 O O . ASN A 1 93 ? -1.859 12.403 -1.692 1.00 68.56 93 ASN A O 1
ATOM 732 N N . SER A 1 94 ? -0.561 11.468 -3.266 1.00 67.88 94 SER A N 1
ATOM 733 C CA . SER A 1 94 ? -1.472 11.668 -4.400 1.00 67.88 94 SER A CA 1
ATOM 734 C C . SER A 1 94 ? -2.778 10.887 -4.263 1.00 67.88 94 SER A C 1
ATOM 736 O O . SER A 1 94 ? -3.814 11.373 -4.701 1.00 67.88 94 SER A O 1
ATOM 738 N N . LEU A 1 95 ? -2.746 9.698 -3.655 1.00 66.38 95 LEU A N 1
ATOM 739 C CA . LEU A 1 95 ? -3.949 8.922 -3.362 1.00 66.38 95 LEU A CA 1
ATOM 740 C C . LEU A 1 95 ? -4.702 9.527 -2.173 1.00 66.38 95 LEU A C 1
ATOM 742 O O . LEU A 1 95 ? -5.891 9.810 -2.287 1.00 66.38 95 LEU A O 1
ATOM 746 N N . THR A 1 96 ? -4.034 9.780 -1.042 1.00 64.88 96 THR A N 1
ATOM 747 C CA . THR A 1 96 ? -4.719 10.291 0.159 1.00 64.88 96 THR A CA 1
ATOM 748 C C . THR A 1 96 ? -5.216 11.727 0.022 1.00 64.88 96 THR A C 1
ATOM 750 O O . THR A 1 96 ? -6.250 12.049 0.598 1.00 64.88 96 THR A O 1
ATOM 753 N N . SER A 1 97 ? -4.541 12.593 -0.743 1.00 64.94 97 SER A N 1
ATOM 754 C CA . SER A 1 97 ? -5.016 13.966 -0.962 1.00 64.94 97 SER A CA 1
ATOM 755 C C . SER A 1 97 ? -6.323 14.006 -1.750 1.00 64.94 97 SER A C 1
ATOM 757 O O . SER A 1 97 ? -7.162 14.857 -1.480 1.00 64.94 97 SER A O 1
ATOM 759 N N . GLN A 1 98 ? -6.529 13.066 -2.678 1.00 59.81 98 GLN A N 1
ATOM 760 C CA . GLN A 1 98 ? -7.799 12.941 -3.388 1.00 59.81 98 GLN A CA 1
ATOM 761 C C . GLN A 1 98 ? -8.903 12.435 -2.459 1.00 59.81 98 GLN A C 1
ATOM 763 O O . GLN A 1 98 ? -9.991 12.995 -2.476 1.00 59.81 98 GLN A O 1
ATOM 768 N N . TYR A 1 99 ? -8.623 11.450 -1.598 1.00 56.44 99 TYR A N 1
ATOM 769 C CA . TYR A 1 99 ? -9.604 10.956 -0.621 1.00 56.44 99 TYR A CA 1
ATOM 770 C C . TYR A 1 99 ? -10.097 12.045 0.343 1.00 56.44 99 TYR A C 1
ATOM 772 O O . TYR A 1 99 ? -11.293 12.102 0.604 1.00 56.44 99 TYR A O 1
ATOM 780 N N . ASN A 1 100 ? -9.218 12.940 0.801 1.00 53.00 100 ASN A N 1
ATOM 781 C CA . ASN A 1 100 ? -9.602 14.077 1.652 1.00 53.00 100 ASN A CA 1
ATOM 782 C C . ASN A 1 100 ? -10.494 15.115 0.946 1.00 53.00 100 ASN A C 1
ATOM 784 O O . ASN A 1 100 ? -11.047 15.978 1.610 1.00 53.00 100 ASN A O 1
ATOM 788 N N . ASN A 1 101 ? -10.598 15.083 -0.386 1.00 52.50 101 ASN A N 1
ATOM 789 C CA . ASN A 1 101 ? -11.514 15.954 -1.125 1.00 52.50 101 ASN A CA 1
ATOM 790 C C . ASN A 1 101 ? -12.893 15.306 -1.339 1.00 52.50 101 ASN A C 1
ATOM 792 O O . ASN A 1 101 ? -13.818 15.987 -1.772 1.00 52.50 101 ASN A O 1
ATOM 796 N N . PHE A 1 102 ? -13.028 13.999 -1.084 1.00 47.84 102 PHE A N 1
ATOM 797 C CA . PHE A 1 102 ? -14.279 13.252 -1.252 1.00 47.84 102 PHE A CA 1
ATOM 798 C C . PHE A 1 102 ? -15.024 12.993 0.069 1.00 47.84 102 PHE A C 1
ATOM 800 O O . PHE A 1 102 ? -16.199 12.632 0.021 1.00 47.84 102 PHE A O 1
ATOM 807 N N . PHE A 1 103 ? -14.367 13.170 1.219 1.00 42.03 103 PHE A N 1
ATOM 808 C CA . PHE A 1 103 ? -14.899 12.963 2.573 1.00 42.03 103 PHE A CA 1
ATOM 809 C C . PHE A 1 103 ? -14.547 14.146 3.471 1.00 42.03 103 PHE A C 1
ATOM 811 O O . PHE A 1 103 ? -15.310 14.384 4.432 1.00 42.03 103 PHE A O 1
#

Foldseek 3Di:
DFDDDPNHTDDDDDDFDFCVVCPPPPQWDHPPNGGIGGDPCQDVVNVHDDPPQDDDDDDDWAADPVRHTPDDPVSVVVCVVVDCCVVCVCVSVVVVVVVVVVD

Sequence (103 aa):
VLEFQKGRLQNLYWKRDGCASCSGKSNFVCLNGQDCAIKQSKCKNQGGPVDCSLGIQLTFSGTDKHYAALNSWYEVKNLKQYSLYGLYSNLKNSLTSQYNNFF

pLDDT: mean 75.12, std 11.78, range [42.03, 91.94]

Mean predicted aligned error: 10.79 Å

Organism: NCBI:txid210225

Solvent-accessible surface area (backbone atoms only — not comparable to full-atom values): 6558 Å² total; per-residue (Å²): 88,79,40,62,58,98,86,40,81,75,45,80,48,78,88,76,49,43,38,75,78,26,64,96,40,90,57,37,38,60,46,93,82,47,36,42,39,72,41,66,69,33,18,45,96,56,78,23,91,39,84,73,71,89,78,87,87,85,86,88,81,58,55,52,99,82,68,48,68,66,82,47,72,65,63,54,52,66,45,52,83,74,26,64,56,79,74,41,65,54,43,59,55,62,52,53,56,53,51,65,74,76,108